Protein AF-A0A6I1NTK1-F1 (afdb_monomer_lite)

Secondary structure (DSSP, 8-state):
--EEEEE-GGGS-HHHHHHHHHTTEEEEEGGGHHHHHHTSP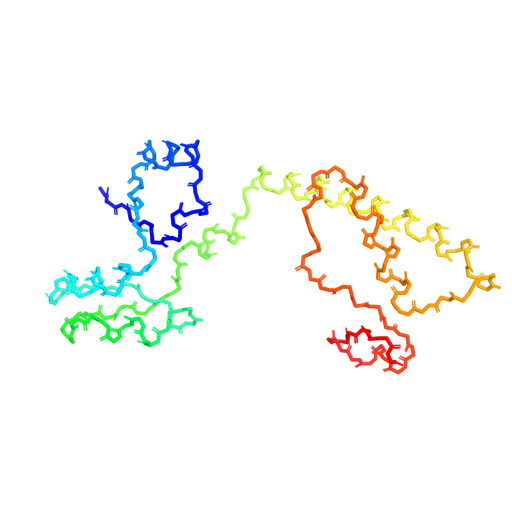TT-EEEE-TTTS-HHHHTTS-TTSEEEE---HHHHHHHS--HHHHHHHHHHHHHHHHHHHHHHHHHHHHTTTS---HHHHHHHHHHHHHTSTT----SS------GGGGG-TT------

Radius of gyration: 23.36 Å; chains: 1; bounding box: 42×40×62 Å

Structure (mmCIF, N/CA/C/O backbone):
data_AF-A0A6I1NTK1-F1
#
_entry.id   AF-A0A6I1NTK1-F1
#
loop_
_atom_site.group_PDB
_atom_site.id
_atom_site.type_symbol
_atom_site.label_atom_id
_atom_site.label_alt_id
_atom_site.label_comp_id
_atom_site.label_asym_id
_atom_site.label_entity_id
_atom_site.label_seq_id
_atom_site.pdbx_PDB_ins_code
_atom_site.Cartn_x
_atom_site.Cartn_y
_atom_site.Cartn_z
_atom_site.occupancy
_atom_site.B_iso_or_equiv
_atom_site.auth_seq_id
_atom_site.auth_comp_id
_atom_site.auth_asym_id
_atom_site.auth_atom_id
_atom_site.pdbx_PDB_model_num
ATOM 1 N N . GLN A 1 1 ? -10.006 13.061 24.071 1.00 66.00 1 GLN A N 1
ATOM 2 C CA . GLN A 1 1 ? -9.990 11.892 23.164 1.00 66.00 1 GLN A CA 1
ATOM 3 C C . GLN A 1 1 ? -8.643 11.209 23.335 1.00 66.00 1 GLN A C 1
ATOM 5 O O . GLN A 1 1 ? -7.666 11.922 23.513 1.00 66.00 1 GLN A O 1
ATOM 10 N N . GLN A 1 2 ? -8.598 9.877 23.364 1.00 86.12 2 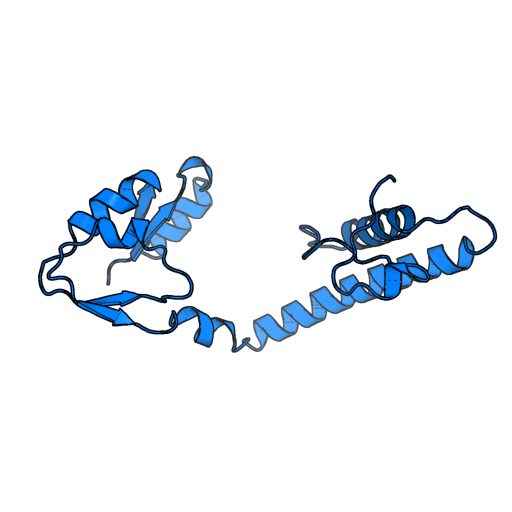GLN A N 1
ATOM 11 C CA . GLN A 1 2 ? -7.362 9.105 23.524 1.00 86.12 2 GLN A CA 1
ATOM 12 C C . GLN A 1 2 ? -7.144 8.271 22.259 1.00 86.12 2 GLN A C 1
ATOM 14 O O . GLN A 1 2 ? -8.074 7.599 21.816 1.00 86.12 2 GLN A O 1
ATOM 19 N N . ALA A 1 3 ? -5.942 8.326 21.683 1.00 95.75 3 ALA A N 1
ATOM 20 C CA . ALA A 1 3 ? -5.541 7.507 20.544 1.00 95.75 3 ALA A CA 1
ATOM 21 C C . ALA A 1 3 ? -4.396 6.581 20.965 1.00 95.75 3 ALA A C 1
ATOM 23 O O . ALA A 1 3 ? -3.435 7.011 21.604 1.00 95.75 3 ALA A O 1
ATOM 24 N N . THR A 1 4 ? -4.497 5.298 20.629 1.00 97.25 4 THR A N 1
ATOM 25 C CA . THR A 1 4 ? -3.445 4.311 20.894 1.00 97.25 4 THR A CA 1
ATOM 26 C C . THR A 1 4 ? -3.093 3.595 19.601 1.00 97.25 4 THR A C 1
ATOM 28 O O . THR A 1 4 ? -3.976 3.073 18.923 1.00 97.25 4 THR A O 1
ATOM 31 N N . LEU A 1 5 ? -1.806 3.587 19.262 1.00 97.75 5 LEU A N 1
ATOM 32 C CA . LEU A 1 5 ? -1.263 2.899 18.098 1.00 97.75 5 LEU A CA 1
ATOM 33 C C . LEU A 1 5 ? -0.461 1.683 18.562 1.00 97.75 5 LEU A C 1
ATOM 35 O O . LEU A 1 5 ? 0.554 1.816 19.246 1.00 97.75 5 LEU A O 1
ATOM 39 N N . PHE A 1 6 ? -0.923 0.503 18.158 1.00 98.06 6 PHE A N 1
ATOM 40 C CA . PHE A 1 6 ? -0.239 -0.767 18.377 1.00 98.06 6 PHE A CA 1
ATOM 41 C C . PHE A 1 6 ? 0.675 -1.052 17.186 1.00 98.06 6 PHE A C 1
ATOM 43 O O . PHE A 1 6 ? 0.202 -1.252 16.067 1.00 98.06 6 PHE A O 1
ATOM 50 N N . VAL A 1 7 ? 1.988 -1.046 17.409 1.00 98.25 7 VAL A N 1
ATOM 51 C CA . VAL A 1 7 ? 2.999 -1.212 16.355 1.00 98.25 7 VAL A CA 1
ATOM 52 C C . VAL A 1 7 ? 4.246 -1.889 16.920 1.00 98.25 7 VAL A C 1
ATOM 54 O O . VAL A 1 7 ? 4.508 -1.842 18.120 1.00 98.25 7 VAL A O 1
ATOM 57 N N . ALA A 1 8 ? 5.040 -2.542 16.071 1.00 98.12 8 ALA A N 1
ATOM 58 C CA . ALA A 1 8 ? 6.371 -2.978 16.477 1.00 98.12 8 ALA A CA 1
ATOM 59 C C . ALA A 1 8 ? 7.206 -1.740 16.834 1.00 98.12 8 ALA A C 1
ATOM 61 O O . ALA A 1 8 ? 7.527 -0.936 15.960 1.00 98.12 8 ALA A O 1
ATOM 62 N N . LEU A 1 9 ? 7.562 -1.579 18.110 1.00 97.06 9 LEU A N 1
ATOM 63 C CA . LEU A 1 9 ? 8.213 -0.355 18.591 1.00 97.06 9 LEU A CA 1
ATOM 64 C C . LEU A 1 9 ? 9.580 -0.105 17.936 1.00 97.06 9 LEU A C 1
ATOM 66 O O . LEU A 1 9 ? 10.006 1.038 17.841 1.00 97.06 9 LEU A O 1
ATOM 70 N N . SER A 1 10 ? 10.230 -1.152 17.420 1.00 96.94 10 SER A N 1
ATOM 71 C CA . SER A 1 10 ? 11.469 -1.054 16.638 1.00 96.94 10 SER A CA 1
ATOM 72 C C . SER A 1 10 ? 11.303 -0.379 15.272 1.00 96.94 10 SER A C 1
ATOM 74 O O . SER A 1 10 ? 12.300 -0.049 14.639 1.00 96.94 10 SER A O 1
ATOM 76 N N . LYS A 1 11 ? 10.066 -0.185 14.795 1.00 96.88 11 LYS A N 1
ATOM 77 C CA . LYS A 1 11 ? 9.750 0.519 13.542 1.00 96.88 11 LYS A CA 1
ATOM 78 C C . LYS A 1 11 ? 9.535 2.022 13.733 1.00 96.88 11 LYS A C 1
ATOM 80 O O . LYS A 1 11 ? 9.322 2.714 12.745 1.00 96.88 11 LYS A O 1
ATOM 85 N N . VAL A 1 12 ? 9.557 2.511 14.974 1.00 97.56 12 VAL A N 1
ATOM 86 C CA . VAL A 1 12 ? 9.334 3.920 15.305 1.00 97.56 12 VAL A CA 1
ATOM 87 C C . VAL A 1 12 ? 10.579 4.460 15.993 1.00 97.56 12 VAL A C 1
ATOM 89 O O . VAL A 1 12 ? 10.873 4.096 17.133 1.00 97.56 12 VAL A O 1
ATOM 92 N N . ASP A 1 13 ? 11.315 5.316 15.290 1.00 97.94 13 ASP A N 1
ATOM 93 C CA . ASP A 1 13 ? 12.480 5.994 15.850 1.00 97.94 13 ASP A CA 1
ATOM 94 C C . ASP A 1 13 ? 12.090 7.078 16.875 1.00 97.94 13 ASP A C 1
ATOM 96 O O . ASP A 1 13 ? 10.913 7.335 17.153 1.00 97.94 13 ASP A O 1
ATOM 100 N N . ALA A 1 14 ? 13.101 7.687 17.498 1.00 97.56 14 ALA A N 1
ATOM 101 C CA . ALA A 1 14 ? 12.900 8.687 18.542 1.00 97.56 14 ALA A CA 1
ATOM 102 C C . ALA A 1 14 ? 12.229 9.970 18.023 1.00 97.56 14 ALA A C 1
ATOM 104 O O . ALA A 1 14 ? 11.458 10.590 18.757 1.00 97.56 14 ALA A O 1
ATOM 105 N N . GLU A 1 15 ? 12.498 10.358 16.775 1.00 98.06 15 GLU A N 1
ATOM 106 C CA . GLU A 1 15 ? 11.933 11.564 16.173 1.00 98.06 15 GLU A CA 1
ATOM 107 C C . GLU A 1 15 ? 10.437 11.375 15.905 1.00 98.06 15 GLU A C 1
ATOM 109 O O . GLU A 1 15 ? 9.613 12.153 16.393 1.00 98.06 15 GLU A O 1
ATOM 114 N N . LEU A 1 16 ? 10.066 10.290 15.220 1.00 97.62 16 LEU A N 1
ATOM 115 C CA . LEU A 1 16 ? 8.673 9.962 14.938 1.00 97.62 16 LEU A CA 1
ATOM 116 C C . LEU A 1 16 ? 7.880 9.723 16.227 1.00 97.62 16 LEU A C 1
ATOM 118 O O . LEU A 1 16 ? 6.731 10.154 16.332 1.00 97.62 16 LEU A O 1
ATOM 122 N N . ARG A 1 17 ? 8.488 9.090 17.237 1.00 97.50 17 ARG A N 1
ATOM 123 C CA . ARG A 1 17 ? 7.871 8.937 18.561 1.00 97.50 17 ARG A CA 1
ATOM 124 C C . ARG A 1 17 ? 7.502 10.287 19.170 1.00 97.50 17 ARG A C 1
ATOM 126 O O . ARG A 1 17 ? 6.367 10.448 19.607 1.00 97.50 17 ARG A O 1
ATOM 133 N N . ALA A 1 18 ? 8.425 11.248 19.170 1.00 97.25 18 ALA A N 1
ATOM 134 C CA . ALA A 1 18 ? 8.174 12.572 19.733 1.00 97.25 18 ALA A CA 1
ATOM 135 C C . ALA A 1 18 ? 7.055 13.317 18.984 1.00 97.25 18 ALA A C 1
ATOM 137 O O . ALA A 1 18 ? 6.241 14.001 19.607 1.00 97.25 18 ALA A O 1
ATOM 138 N N . VAL A 1 19 ? 6.977 13.159 17.656 1.00 97.94 19 VAL A N 1
ATOM 139 C CA . VAL A 1 19 ? 5.877 13.707 16.844 1.00 97.94 19 VAL A CA 1
ATOM 140 C C . VAL A 1 19 ? 4.537 13.092 17.254 1.00 97.94 19 VAL A C 1
ATOM 142 O O . VAL A 1 19 ? 3.601 13.827 17.556 1.00 97.94 19 VAL A O 1
ATOM 145 N N . LEU A 1 20 ? 4.457 11.762 17.331 1.00 96.88 20 LEU A N 1
ATOM 146 C CA . LEU A 1 20 ? 3.230 11.050 17.697 1.00 96.88 20 LEU A CA 1
ATOM 147 C C . LEU A 1 20 ? 2.763 11.385 19.120 1.00 96.88 20 LEU A C 1
ATOM 149 O O . LEU A 1 20 ? 1.572 11.597 19.342 1.00 96.88 20 LEU A O 1
ATOM 153 N N . GLU A 1 21 ? 3.688 11.483 20.074 1.00 95.50 21 GLU A N 1
ATOM 154 C CA . GLU A 1 21 ? 3.380 11.870 21.455 1.00 95.50 21 GLU A CA 1
ATOM 155 C C . GLU A 1 21 ? 2.833 13.301 21.533 1.00 95.50 21 GLU A C 1
ATOM 157 O O . GLU A 1 21 ? 1.843 13.543 22.228 1.00 95.50 21 GLU A O 1
ATOM 162 N N . ARG A 1 22 ? 3.412 14.239 20.771 1.00 96.56 22 ARG A N 1
ATOM 163 C CA . ARG A 1 22 ? 2.904 15.616 20.655 1.00 96.56 22 ARG A CA 1
ATOM 164 C C . ARG A 1 22 ? 1.499 15.663 20.052 1.00 96.56 22 ARG A C 1
ATOM 166 O O . ARG A 1 22 ? 0.691 16.484 20.478 1.00 96.56 22 ARG A O 1
ATOM 173 N N . ASP A 1 23 ? 1.201 14.767 19.117 1.00 96.44 23 ASP A N 1
ATOM 174 C CA . ASP A 1 23 ? -0.122 14.631 18.501 1.00 96.44 23 ASP A CA 1
ATOM 175 C C . ASP A 1 23 ? -1.120 13.862 19.401 1.00 96.44 23 ASP A C 1
ATOM 177 O O . ASP A 1 23 ? -2.273 13.641 19.025 1.00 96.44 23 ASP A O 1
ATOM 181 N N . GLY A 1 24 ? -0.708 13.463 20.612 1.00 96.62 24 GLY A N 1
ATOM 182 C CA . GLY A 1 24 ? -1.552 12.774 21.592 1.00 96.62 24 GLY A CA 1
ATOM 183 C C . GLY A 1 24 ? -1.745 11.278 21.320 1.00 96.62 24 GLY A C 1
ATOM 184 O O . GLY A 1 24 ? -2.682 10.671 21.849 1.00 96.62 24 GLY A O 1
ATOM 185 N N . VAL A 1 25 ? -0.880 10.669 20.503 1.00 97.62 25 VAL A N 1
ATOM 186 C CA . VAL A 1 25 ? -0.907 9.240 20.177 1.00 97.62 25 VAL A CA 1
ATOM 187 C C . VAL A 1 25 ? -0.008 8.472 21.141 1.00 97.62 25 VAL A C 1
ATOM 189 O O . VAL A 1 25 ? 1.208 8.638 21.169 1.00 97.62 25 VAL A O 1
ATOM 192 N N . THR A 1 26 ? -0.605 7.571 21.919 1.00 96.81 26 THR A N 1
ATOM 193 C CA . THR A 1 26 ? 0.147 6.644 22.773 1.00 96.81 26 THR A CA 1
ATOM 194 C C . THR A 1 26 ? 0.611 5.441 21.957 1.00 96.81 26 THR A C 1
ATOM 196 O O . THR A 1 26 ? -0.208 4.758 21.342 1.00 96.81 26 THR A O 1
ATOM 199 N N . LEU A 1 27 ? 1.908 5.144 21.979 1.00 97.62 27 LEU A N 1
ATOM 200 C CA . LEU A 1 27 ? 2.463 3.943 21.354 1.00 97.62 27 LEU A CA 1
ATOM 201 C C . LEU A 1 27 ? 2.418 2.752 22.311 1.00 97.62 27 LEU A C 1
ATOM 203 O O . LEU A 1 27 ? 2.820 2.869 23.469 1.00 97.62 27 LEU A O 1
ATOM 207 N N . ARG A 1 28 ? 1.993 1.595 21.802 1.00 98.00 28 ARG A N 1
ATOM 208 C CA . ARG A 1 28 ? 2.091 0.296 22.479 1.00 98.00 28 ARG A CA 1
ATOM 209 C C . ARG A 1 28 ? 2.662 -0.756 21.546 1.00 98.00 28 ARG A C 1
ATOM 211 O O . ARG A 1 28 ? 2.577 -0.616 20.323 1.00 98.00 28 ARG A O 1
ATOM 218 N N . ASP A 1 29 ? 3.260 -1.795 22.119 1.00 98.19 29 ASP A N 1
ATOM 219 C CA . ASP A 1 29 ? 3.770 -2.904 21.326 1.00 98.19 29 ASP A CA 1
ATOM 220 C C . ASP A 1 29 ? 2.605 -3.623 20.638 1.00 98.19 29 ASP A C 1
ATOM 222 O O . ASP A 1 29 ? 1.543 -3.828 21.225 1.00 98.19 29 ASP A O 1
ATOM 226 N N . TYR A 1 30 ? 2.800 -4.017 19.380 1.00 98.06 30 TYR A N 1
ATOM 227 C CA . TYR A 1 30 ? 1.779 -4.713 18.596 1.00 98.06 30 TYR A CA 1
ATOM 228 C C . TYR A 1 30 ? 1.192 -5.937 19.320 1.00 98.06 30 TYR A C 1
ATOM 230 O O . TYR A 1 30 ? 0.000 -6.214 19.199 1.00 98.06 30 TYR A O 1
ATOM 238 N N . ARG A 1 31 ? 2.003 -6.643 20.117 1.00 97.31 31 ARG A N 1
ATOM 239 C CA . ARG A 1 31 ? 1.585 -7.837 20.869 1.00 97.31 31 ARG A CA 1
ATOM 240 C C . ARG A 1 31 ? 0.567 -7.537 21.971 1.00 97.31 31 ARG A C 1
ATOM 242 O O . ARG A 1 31 ? -0.147 -8.443 22.380 1.00 97.31 31 ARG A O 1
ATOM 249 N N . GLU A 1 32 ? 0.463 -6.287 22.418 1.00 98.00 32 GLU A N 1
ATOM 250 C CA . GLU A 1 32 ? -0.481 -5.869 23.462 1.00 98.00 32 GLU A CA 1
ATOM 251 C C . GLU A 1 32 ? -1.914 -5.668 22.936 1.00 98.00 32 GLU A C 1
ATOM 253 O O . GLU A 1 32 ? -2.824 -5.431 23.730 1.00 98.00 32 GLU A O 1
ATOM 258 N N . VAL A 1 33 ? -2.150 -5.744 21.617 1.00 97.69 33 VAL A N 1
ATOM 259 C CA . VAL A 1 33 ? -3.474 -5.457 21.032 1.00 97.69 33 VAL A CA 1
ATOM 260 C C . VAL A 1 33 ? -4.567 -6.377 21.581 1.00 97.69 33 VAL A C 1
ATOM 262 O O . VAL A 1 33 ? -5.665 -5.916 21.879 1.00 97.69 33 VAL A O 1
ATOM 265 N N . ALA A 1 34 ? -4.264 -7.664 21.768 1.00 96.94 34 ALA A N 1
ATOM 266 C CA . ALA A 1 34 ? -5.220 -8.641 22.281 1.00 96.94 34 ALA A CA 1
ATOM 267 C C . ALA A 1 34 ? -5.631 -8.322 23.726 1.00 96.94 34 ALA A C 1
ATOM 269 O O . ALA A 1 34 ? -6.820 -8.293 24.041 1.00 96.94 34 ALA A O 1
ATOM 270 N N . ASP A 1 35 ? -4.656 -8.015 24.584 1.00 97.56 35 ASP A N 1
ATOM 271 C CA . ASP A 1 35 ? -4.914 -7.647 25.975 1.00 97.56 35 ASP A CA 1
ATOM 272 C C . ASP A 1 35 ? -5.691 -6.334 26.063 1.00 97.56 35 ASP A C 1
ATOM 274 O O . ASP A 1 35 ? -6.635 -6.231 26.842 1.00 97.56 35 ASP A O 1
ATOM 278 N N . ALA A 1 36 ? -5.373 -5.355 25.213 1.00 96.88 36 ALA A N 1
ATOM 279 C CA . ALA A 1 36 ? -6.119 -4.106 25.148 1.00 96.88 36 ALA A CA 1
ATOM 280 C C . ALA A 1 36 ? -7.586 -4.320 24.741 1.00 96.88 36 ALA A C 1
ATOM 282 O O . ALA A 1 36 ? -8.475 -3.732 25.358 1.00 96.88 36 ALA A O 1
ATOM 283 N N . LEU A 1 37 ? -7.861 -5.189 23.762 1.00 96.94 37 LEU A N 1
ATOM 284 C CA . LEU A 1 37 ? -9.233 -5.516 23.359 1.00 96.94 37 LEU A CA 1
ATOM 285 C C . LEU A 1 37 ? -10.030 -6.172 24.498 1.00 96.94 37 LEU A C 1
ATOM 287 O O . LEU A 1 37 ? -11.194 -5.827 24.689 1.00 96.94 37 LEU A O 1
ATOM 291 N N . ARG A 1 38 ? -9.399 -7.012 25.330 1.00 97.38 38 ARG A N 1
ATOM 292 C CA . ARG A 1 38 ? -10.045 -7.610 26.519 1.00 97.38 38 ARG A CA 1
ATOM 293 C C . ARG A 1 38 ? -10.453 -6.586 27.575 1.00 97.38 38 ARG A C 1
ATOM 295 O O . ARG A 1 38 ? -11.317 -6.869 28.397 1.00 97.38 38 ARG A O 1
ATOM 302 N N . THR A 1 39 ? -9.833 -5.405 27.574 1.00 96.25 39 THR A N 1
ATOM 303 C CA . THR A 1 39 ? -10.189 -4.314 28.496 1.00 96.25 39 THR A CA 1
ATOM 304 C C . THR A 1 39 ? -11.345 -3.445 28.006 1.00 96.25 39 THR A C 1
ATOM 306 O O . THR A 1 39 ? -11.804 -2.579 28.752 1.00 96.25 39 THR A O 1
ATOM 309 N N . VAL A 1 40 ? -11.829 -3.652 26.774 1.00 96.00 40 VAL A N 1
ATOM 310 C CA . VAL A 1 40 ? -13.002 -2.934 26.266 1.00 96.00 40 VAL A CA 1
ATOM 311 C C . VAL A 1 40 ? -14.210 -3.295 27.143 1.00 96.00 40 VAL A C 1
ATOM 313 O O . VAL A 1 40 ? -14.521 -4.478 27.277 1.00 96.00 40 VAL A O 1
ATOM 316 N N . PRO A 1 41 ? -14.903 -2.313 27.752 1.00 96.06 41 PRO A N 1
ATOM 317 C CA . PRO A 1 41 ? -15.984 -2.608 28.685 1.00 96.06 41 PRO A CA 1
ATOM 318 C C . PRO A 1 41 ? -17.143 -3.370 28.036 1.00 96.06 41 PRO A C 1
ATOM 320 O O . PRO A 1 41 ? -17.580 -3.032 26.934 1.00 96.06 41 PRO A O 1
ATOM 323 N N . SER A 1 42 ? -17.715 -4.327 28.766 1.00 95.31 42 SER A N 1
ATOM 324 C CA . SER A 1 42 ? -18.985 -4.960 28.399 1.00 95.31 42 SER A CA 1
ATOM 325 C C . SER A 1 42 ? -20.072 -3.907 28.154 1.00 95.31 42 SER A C 1
ATOM 327 O O . SER A 1 42 ? -20.193 -2.930 28.897 1.00 95.31 42 SER A O 1
ATOM 329 N N . GLY A 1 43 ? -20.870 -4.087 27.100 1.00 95.38 43 GLY A N 1
ATOM 330 C CA . GLY A 1 43 ? -21.901 -3.130 26.688 1.00 95.38 43 GLY A CA 1
ATOM 331 C C . GLY A 1 43 ? -21.384 -1.922 25.896 1.00 95.38 43 GLY A C 1
ATOM 332 O O . GLY A 1 43 ? -22.197 -1.140 25.395 1.00 95.38 43 GLY A O 1
ATOM 333 N N . ALA A 1 44 ? -20.065 -1.759 25.730 1.00 97.38 44 ALA A N 1
ATOM 334 C CA . ALA A 1 44 ? -19.514 -0.766 24.812 1.00 97.38 44 ALA A CA 1
ATOM 335 C C . ALA A 1 44 ? -19.897 -1.085 23.358 1.00 97.38 44 ALA A C 1
ATOM 337 O O . ALA A 1 44 ? -20.207 -2.222 23.005 1.00 97.38 44 ALA A O 1
ATOM 338 N N . SER A 1 45 ? -19.864 -0.063 22.501 1.00 97.75 45 SER A N 1
ATOM 339 C CA . SER A 1 45 ? -20.022 -0.227 21.054 1.00 97.75 45 SER A CA 1
ATOM 340 C C . SER A 1 45 ? -18.688 -0.011 20.354 1.00 97.75 45 SER A C 1
ATOM 342 O O . SER A 1 45 ? -18.014 0.986 20.616 1.00 97.75 45 SER A O 1
ATOM 344 N N . LEU A 1 46 ? -18.328 -0.918 19.450 1.00 96.75 46 LEU A N 1
ATOM 345 C CA . LEU A 1 46 ? -17.090 -0.858 18.680 1.00 96.75 46 LEU A CA 1
ATOM 346 C C . LEU A 1 46 ? -17.405 -0.851 17.184 1.00 96.75 46 LEU A C 1
ATOM 348 O O . LEU A 1 46 ? -18.033 -1.778 16.679 1.00 96.75 46 LEU A O 1
ATOM 352 N N . LEU A 1 47 ? -16.955 0.190 16.479 1.00 97.31 47 LEU A N 1
ATOM 353 C CA . LEU A 1 47 ? -17.025 0.238 15.019 1.00 97.31 47 LEU A CA 1
ATOM 354 C C . LEU A 1 47 ? -15.991 -0.723 14.427 1.00 97.31 47 LEU A C 1
ATOM 356 O O . LEU A 1 47 ? -14.800 -0.597 14.713 1.00 97.31 47 LEU A O 1
ATOM 360 N N . VAL A 1 48 ? -16.441 -1.636 13.573 1.00 96.94 48 VAL A N 1
ATOM 361 C CA . VAL A 1 48 ? -15.589 -2.607 12.884 1.00 96.94 48 VAL A CA 1
ATOM 362 C C . VAL A 1 48 ? -15.876 -2.597 11.389 1.00 96.94 48 VAL A C 1
ATOM 364 O O . VAL A 1 48 ? -17.028 -2.546 10.964 1.00 96.94 48 VAL A O 1
ATOM 367 N N . ASP A 1 49 ? -14.814 -2.649 10.588 1.00 96.69 49 ASP A N 1
ATOM 368 C CA . ASP A 1 49 ? -14.916 -2.838 9.143 1.00 96.69 49 ASP A CA 1
ATOM 369 C C . ASP A 1 49 ? -14.770 -4.339 8.843 1.00 96.69 49 ASP A C 1
ATOM 371 O O . ASP A 1 49 ? -13.651 -4.863 8.939 1.00 96.69 49 ASP A O 1
ATOM 375 N N . PRO A 1 50 ? -15.861 -5.050 8.501 1.00 95.00 50 PRO A N 1
ATOM 376 C CA . PRO A 1 50 ? -15.831 -6.501 8.322 1.00 95.00 50 PRO A CA 1
ATOM 377 C C . PRO A 1 50 ? -14.962 -6.942 7.135 1.00 95.00 50 PRO A C 1
ATOM 379 O O . PRO A 1 50 ? -14.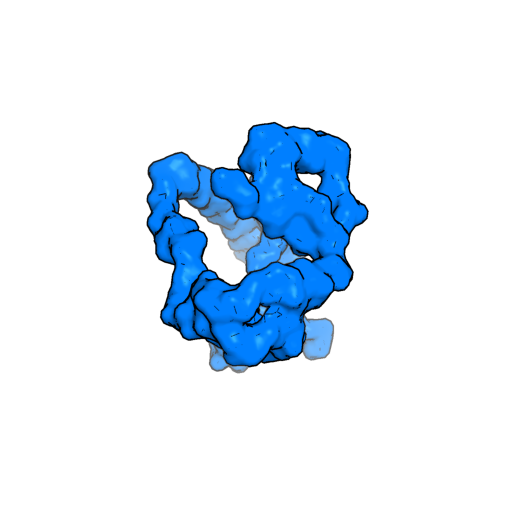552 -8.097 7.076 1.00 95.00 50 PRO A O 1
ATOM 382 N N . ALA A 1 51 ? -14.622 -6.038 6.207 1.00 94.81 51 ALA A N 1
ATOM 383 C CA . ALA A 1 51 ? -13.716 -6.341 5.101 1.00 94.81 51 ALA A CA 1
ATOM 384 C C . ALA A 1 51 ? -12.228 -6.246 5.493 1.00 94.81 51 ALA A C 1
ATOM 386 O O . ALA A 1 51 ? -11.357 -6.574 4.684 1.00 94.81 51 ALA A O 1
ATOM 387 N N . ARG A 1 52 ? -11.911 -5.738 6.693 1.00 94.69 52 ARG A N 1
ATOM 388 C CA . ARG A 1 52 ? -10.535 -5.420 7.119 1.00 94.69 52 ARG A CA 1
ATOM 389 C C . ARG A 1 52 ? -10.146 -6.018 8.465 1.00 94.69 52 ARG A C 1
ATOM 391 O O . ARG A 1 52 ? -8.973 -6.335 8.651 1.00 94.69 52 ARG A O 1
ATOM 398 N N . VAL A 1 53 ? -11.084 -6.133 9.402 1.00 95.50 53 VAL A N 1
ATOM 399 C CA . VAL A 1 53 ? -10.817 -6.652 10.748 1.00 95.50 53 VAL A CA 1
ATOM 400 C C . VAL A 1 53 ? -10.949 -8.172 10.748 1.00 95.50 53 VAL A C 1
ATOM 402 O O . VAL A 1 53 ? -11.950 -8.717 10.295 1.00 95.50 53 VAL A O 1
ATOM 405 N N . THR A 1 54 ? -9.930 -8.866 11.252 1.00 96.00 54 THR A N 1
ATOM 406 C CA . THR A 1 54 ? -9.924 -10.330 11.331 1.00 96.00 54 THR A CA 1
ATOM 407 C C . THR A 1 54 ? -10.764 -10.820 12.508 1.00 96.00 54 THR A C 1
ATOM 409 O O . THR A 1 54 ? -10.758 -10.211 13.580 1.00 96.00 54 THR A O 1
ATOM 412 N N . SER A 1 55 ? -11.432 -11.965 12.348 1.00 95.12 55 SER A N 1
ATOM 413 C CA . SER A 1 55 ? -12.195 -12.596 13.435 1.00 95.12 55 SER A CA 1
ATOM 414 C C . SER A 1 55 ? -11.326 -12.867 14.666 1.00 95.12 55 SER A C 1
ATOM 416 O O . SER A 1 55 ? -11.728 -12.544 15.775 1.00 95.12 55 SER A O 1
ATOM 418 N N . GLY A 1 56 ? -10.083 -13.322 14.470 1.00 95.81 56 GLY A N 1
ATOM 419 C CA . GLY A 1 56 ? -9.160 -13.608 15.572 1.00 95.81 56 GLY A CA 1
ATOM 420 C C . GLY A 1 56 ? -8.807 -12.401 16.453 1.00 95.81 56 GLY A C 1
ATOM 421 O O . GLY A 1 56 ? -8.451 -12.583 17.614 1.00 95.81 56 GLY A O 1
ATOM 422 N N . LEU A 1 57 ? -8.915 -11.162 15.948 1.00 95.38 57 LEU A N 1
ATOM 423 C CA . LEU A 1 57 ? -8.817 -9.978 16.810 1.00 95.38 57 LEU A CA 1
ATOM 424 C C . LEU A 1 57 ? -10.095 -9.796 17.632 1.00 95.38 57 LEU A C 1
ATOM 426 O O . LEU A 1 57 ? -10.008 -9.560 18.836 1.00 95.38 57 LEU A O 1
ATOM 430 N N . LEU A 1 58 ? -11.258 -9.941 16.995 1.00 95.94 58 LEU A N 1
ATOM 431 C CA . LEU A 1 58 ? -12.569 -9.787 17.631 1.00 95.94 58 LEU A CA 1
ATOM 432 C C . LEU A 1 58 ? -12.829 -10.836 18.717 1.00 95.94 58 LEU A C 1
ATOM 434 O O . LEU A 1 58 ? -13.484 -10.513 19.700 1.00 95.94 58 LEU A O 1
ATOM 438 N N . ASP A 1 59 ? -12.245 -12.030 18.603 1.00 96.50 59 ASP A N 1
ATOM 439 C CA . ASP A 1 59 ? -12.338 -13.094 19.614 1.00 96.50 59 ASP A CA 1
ATOM 440 C C . ASP A 1 59 ? -11.751 -12.692 20.985 1.00 96.50 59 ASP A C 1
ATOM 442 O O . ASP A 1 59 ? -11.994 -13.359 21.989 1.00 96.50 59 ASP A O 1
ATOM 446 N N . ASN A 1 60 ? -10.973 -11.603 21.055 1.00 97.12 60 ASN A N 1
ATOM 447 C CA . ASN A 1 60 ? -10.467 -11.057 22.318 1.00 97.12 60 ASN A CA 1
ATOM 448 C C . ASN A 1 60 ? -11.450 -10.103 23.011 1.00 97.12 60 ASN A C 1
ATOM 450 O O . ASN A 1 60 ? -11.177 -9.675 24.131 1.00 97.12 60 ASN A O 1
ATOM 454 N N . LEU A 1 61 ? -12.555 -9.733 22.363 1.00 97.12 61 LEU A N 1
ATOM 455 C CA . LEU A 1 61 ? -13.580 -8.878 22.952 1.00 97.12 61 LEU A CA 1
ATOM 456 C C . LEU A 1 61 ? -14.503 -9.689 23.863 1.00 97.12 61 LEU A C 1
ATOM 458 O O . LEU A 1 61 ? -14.783 -10.862 23.622 1.00 97.12 61 LEU A O 1
ATOM 462 N N . ASP A 1 62 ? -15.034 -9.031 24.890 1.00 96.31 62 ASP A N 1
ATOM 463 C CA . ASP A 1 62 ? -16.145 -9.584 25.655 1.00 96.31 62 ASP A CA 1
ATOM 464 C C . ASP A 1 62 ? -17.398 -9.722 24.771 1.00 96.31 62 ASP A C 1
ATOM 466 O O . ASP A 1 62 ? -17.707 -8.850 23.957 1.00 96.31 62 ASP A O 1
ATOM 470 N N . SER A 1 63 ? -18.154 -10.807 24.955 1.00 95.12 63 SER A N 1
ATOM 471 C CA . SER A 1 63 ? -19.337 -11.112 24.133 1.00 95.12 63 SER A CA 1
ATOM 472 C C . SER A 1 63 ? -20.465 -10.076 24.240 1.00 95.12 63 SER A C 1
ATOM 474 O O . SER A 1 63 ? -21.325 -10.016 23.362 1.00 95.12 63 SER A O 1
ATOM 476 N N . ALA A 1 64 ? -20.470 -9.245 25.291 1.00 97.06 64 ALA A N 1
ATOM 477 C CA . ALA A 1 64 ? -21.427 -8.156 25.442 1.00 97.06 64 ALA A CA 1
ATOM 478 C C . ALA A 1 64 ? -20.988 -6.858 24.740 1.00 97.06 64 ALA A C 1
ATOM 480 O O . ALA A 1 64 ? -21.720 -5.866 24.795 1.00 97.06 64 ALA A O 1
ATOM 481 N N . VAL A 1 65 ? -19.814 -6.815 24.096 1.00 98.06 65 VAL A N 1
ATOM 482 C CA . VAL A 1 65 ? -19.419 -5.687 23.242 1.00 98.06 65 VAL A CA 1
ATOM 483 C C . VAL A 1 65 ? -20.263 -5.712 21.970 1.00 98.06 65 VAL A C 1
ATOM 485 O O . VAL A 1 65 ? -20.267 -6.676 21.207 1.00 98.06 65 VAL A O 1
ATOM 488 N N . LYS A 1 66 ? -20.976 -4.617 21.710 1.00 97.88 66 LYS A N 1
ATOM 489 C CA . LYS A 1 66 ? -21.787 -4.465 20.506 1.00 97.88 66 LYS A CA 1
ATOM 490 C C . LYS A 1 66 ? -20.900 -4.073 19.329 1.00 97.88 66 LYS A C 1
ATOM 492 O O . LYS A 1 66 ? -20.385 -2.956 19.276 1.00 97.88 66 LYS A O 1
ATOM 497 N N . LEU A 1 67 ? -20.790 -4.954 18.344 1.00 97.19 67 LEU A N 1
ATOM 498 C CA . LEU A 1 67 ? -20.159 -4.613 17.075 1.00 97.19 67 LEU A CA 1
ATOM 499 C C . LEU A 1 67 ? -21.103 -3.741 16.243 1.00 97.19 67 LEU A C 1
ATOM 501 O O . LEU A 1 67 ? -22.272 -4.068 16.034 1.00 97.19 67 LEU A O 1
ATOM 505 N N . VAL A 1 68 ? -20.592 -2.601 15.797 1.00 97.88 68 VAL A N 1
ATOM 506 C CA . VAL A 1 68 ? -21.234 -1.738 14.810 1.00 97.88 68 VAL A CA 1
ATOM 507 C C . VAL A 1 68 ? -20.456 -1.927 13.522 1.00 97.88 68 VAL A C 1
ATOM 509 O O . VAL A 1 68 ? -19.301 -1.526 13.437 1.00 97.88 68 VAL A O 1
ATOM 512 N N . GLU A 1 69 ? -21.058 -2.568 12.532 1.00 97.31 69 GLU A N 1
ATOM 513 C CA . GLU A 1 69 ? -20.389 -2.791 11.254 1.00 97.31 69 GLU A CA 1
ATOM 514 C C . GLU A 1 69 ? -20.470 -1.542 10.380 1.00 97.31 69 GLU A C 1
ATOM 516 O O . GLU A 1 69 ? -21.532 -0.935 10.218 1.00 97.31 69 GLU A O 1
ATOM 521 N N . GLY A 1 70 ? -19.338 -1.147 9.808 1.00 96.81 70 GLY A N 1
ATOM 522 C CA . GLY A 1 70 ? -19.285 -0.007 8.911 1.00 96.81 70 GLY A CA 1
ATOM 523 C C . GLY A 1 70 ? -17.904 0.221 8.326 1.00 96.81 70 GLY A C 1
ATOM 524 O O . GLY A 1 70 ? -16.891 -0.247 8.841 1.00 96.81 70 GLY A O 1
ATOM 525 N N . LEU A 1 71 ? -17.866 0.979 7.233 1.00 95.50 71 LEU A N 1
ATOM 526 C CA . LEU A 1 71 ? -16.613 1.373 6.606 1.00 95.50 71 LEU A CA 1
ATOM 527 C C . LEU A 1 71 ? -15.762 2.173 7.599 1.00 95.50 71 LEU A C 1
ATOM 529 O O . LEU A 1 71 ? -16.270 3.087 8.254 1.00 95.50 71 LEU A O 1
ATOM 533 N N . ASN A 1 72 ? -14.458 1.892 7.658 1.00 95.12 72 ASN A N 1
ATOM 534 C CA . ASN A 1 72 ? -13.549 2.744 8.420 1.00 95.12 72 ASN A CA 1
ATOM 535 C C . ASN A 1 72 ? -13.672 4.208 7.922 1.00 95.12 72 ASN A C 1
ATOM 537 O O . ASN A 1 72 ? -13.451 4.446 6.728 1.00 95.12 72 ASN A O 1
ATOM 541 N N . PRO A 1 73 ? -13.973 5.199 8.789 1.00 94.50 73 PRO A N 1
ATOM 542 C CA . PRO A 1 73 ? -14.190 6.588 8.372 1.00 94.50 73 PRO A CA 1
ATOM 543 C C . PRO A 1 73 ? -13.010 7.186 7.597 1.00 94.50 73 PRO A C 1
ATOM 545 O O . PRO A 1 73 ? -13.193 8.008 6.696 1.00 94.50 73 PRO A O 1
ATOM 548 N N . THR A 1 74 ? -11.791 6.722 7.893 1.00 95.00 74 THR A N 1
ATOM 549 C CA . THR A 1 74 ? -10.578 7.153 7.188 1.00 95.00 74 THR A CA 1
ATOM 550 C C . THR A 1 74 ? -10.579 6.758 5.710 1.00 95.00 74 THR A C 1
ATOM 552 O O . THR A 1 74 ? -9.929 7.430 4.915 1.00 95.00 74 THR A O 1
ATOM 555 N N . THR A 1 75 ? -11.329 5.725 5.304 1.00 95.50 75 THR A N 1
ATOM 556 C CA . THR A 1 75 ? -11.459 5.317 3.898 1.00 95.50 75 THR A CA 1
ATOM 557 C C . THR A 1 75 ? -12.152 6.390 3.068 1.00 95.50 75 THR A C 1
ATOM 559 O O . THR A 1 75 ? -11.641 6.762 2.012 1.00 95.50 75 THR A O 1
ATOM 562 N N . LEU A 1 76 ? -13.273 6.934 3.555 1.00 94.88 76 LEU A N 1
ATOM 563 C CA . LEU A 1 76 ? -13.963 8.025 2.868 1.00 94.88 76 LEU A CA 1
ATOM 564 C C . LEU A 1 76 ? -13.111 9.297 2.888 1.00 94.88 76 LEU A C 1
ATOM 566 O O . LEU A 1 76 ? -12.951 9.932 1.845 1.00 94.88 76 LEU A O 1
ATOM 570 N N . ALA A 1 77 ? -12.519 9.631 4.038 1.00 95.38 77 ALA A N 1
ATOM 571 C CA . ALA A 1 77 ? -11.666 10.810 4.166 1.00 95.38 77 ALA A CA 1
ATOM 572 C C . ALA A 1 77 ? -10.489 10.773 3.176 1.00 95.38 77 ALA A C 1
ATOM 574 O O . ALA A 1 77 ? -10.296 11.717 2.419 1.00 95.38 77 ALA A O 1
ATOM 575 N N . LYS A 1 78 ? -9.757 9.653 3.088 1.00 95.25 78 LYS A N 1
ATOM 576 C CA . LYS A 1 78 ? -8.600 9.536 2.184 1.00 95.25 78 LYS A CA 1
ATOM 577 C C . LYS A 1 78 ? -8.968 9.368 0.707 1.00 95.25 78 LYS A C 1
ATOM 579 O O . LYS A 1 78 ? -8.077 9.461 -0.139 1.00 95.25 78 LYS A O 1
ATOM 584 N N . SER A 1 79 ? -10.231 9.081 0.383 1.00 96.44 79 SER A N 1
ATOM 585 C CA . SER A 1 79 ? -10.704 9.015 -1.009 1.00 96.44 79 SER A CA 1
ATOM 586 C C . SER A 1 79 ? -10.858 10.404 -1.639 1.00 96.44 79 SER A C 1
ATOM 588 O O . SER A 1 79 ? -10.727 10.546 -2.851 1.00 96.44 79 SER A O 1
ATOM 590 N N . GLN A 1 80 ? -11.062 11.434 -0.815 1.00 96.75 80 GLN A N 1
ATOM 591 C CA . GLN A 1 80 ? -11.213 12.822 -1.236 1.00 96.75 80 GLN A CA 1
ATOM 592 C C . GLN A 1 80 ? -9.871 13.536 -1.085 1.00 96.75 80 GLN A C 1
ATOM 594 O O . GLN A 1 80 ? -9.526 14.019 -0.009 1.00 96.75 80 GLN A O 1
ATOM 599 N N . LYS A 1 81 ? -9.078 13.551 -2.158 1.00 97.25 81 LYS A N 1
ATOM 600 C CA . LYS A 1 81 ? -7.779 14.235 -2.162 1.00 97.25 81 LYS A CA 1
ATOM 601 C C . LYS A 1 81 ? -7.961 15.735 -1.965 1.00 97.25 81 LYS A C 1
ATOM 603 O O . LYS A 1 81 ? -8.826 16.341 -2.596 1.00 97.25 81 LYS A O 1
ATOM 608 N N . SER A 1 82 ? -7.131 16.324 -1.110 1.00 98.00 82 SER A N 1
ATOM 609 C CA . SER A 1 82 ? -7.019 17.776 -1.021 1.00 98.00 82 SER A CA 1
ATOM 610 C C . SER A 1 82 ? -6.343 18.337 -2.277 1.00 98.00 82 SER A C 1
ATOM 612 O O . SER A 1 82 ? -5.713 17.606 -3.045 1.00 98.00 82 SER A O 1
ATOM 614 N N . GLU A 1 83 ? -6.423 19.652 -2.481 1.00 98.38 83 GLU A N 1
ATOM 615 C CA . GLU A 1 83 ? -5.708 20.295 -3.590 1.00 98.38 83 GLU A CA 1
ATOM 616 C C . GLU A 1 83 ? -4.185 20.102 -3.470 1.00 98.38 83 GLU A C 1
ATOM 618 O O . GLU A 1 83 ? -3.512 19.861 -4.470 1.00 98.38 83 GLU A O 1
ATOM 623 N N . ALA A 1 84 ? -3.643 20.118 -2.247 1.00 98.38 84 ALA A N 1
ATOM 624 C CA . ALA A 1 84 ? -2.228 19.846 -2.004 1.00 98.38 84 ALA A CA 1
ATOM 625 C C . ALA A 1 84 ? -1.844 18.407 -2.402 1.00 98.38 84 ALA A C 1
ATOM 627 O O . ALA A 1 84 ? -0.835 18.211 -3.081 1.00 98.38 84 ALA A O 1
ATOM 628 N N . ASP A 1 85 ? -2.676 17.414 -2.060 1.00 97.81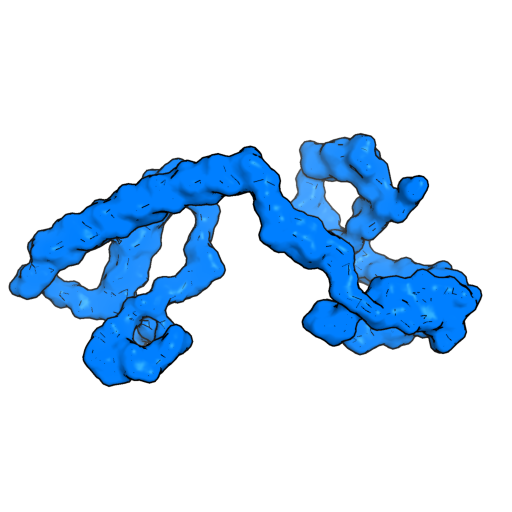 85 ASP A N 1
ATOM 629 C CA . ASP A 1 85 ? -2.467 16.021 -2.481 1.00 97.81 85 ASP A CA 1
ATOM 630 C C . ASP A 1 85 ? -2.507 15.895 -4.008 1.00 97.81 85 ASP A C 1
ATOM 632 O O . ASP A 1 85 ? -1.658 15.237 -4.606 1.00 97.81 85 ASP A O 1
ATOM 636 N N . ALA A 1 86 ? -3.477 16.545 -4.659 1.00 98.12 86 ALA A N 1
ATOM 637 C CA . ALA A 1 86 ? -3.615 16.523 -6.111 1.00 98.12 86 ALA A CA 1
ATOM 638 C C . ALA A 1 86 ? -2.396 17.149 -6.807 1.00 98.12 86 ALA A C 1
ATOM 640 O O . ALA A 1 86 ? -1.905 16.614 -7.801 1.00 98.12 86 ALA A O 1
ATOM 641 N N . GLN A 1 87 ? -1.867 18.254 -6.278 1.00 98.50 87 GLN A N 1
ATOM 642 C CA . GLN A 1 87 ? -0.636 18.870 -6.778 1.00 98.50 87 GLN A CA 1
ATOM 643 C C . GLN A 1 87 ? 0.581 17.965 -6.589 1.00 98.50 87 GLN A C 1
ATOM 645 O O . GLN A 1 87 ? 1.403 17.864 -7.499 1.00 98.50 87 GLN A O 1
ATOM 650 N N . HIS A 1 88 ? 0.694 17.286 -5.448 1.00 97.81 88 HIS A N 1
ATOM 651 C CA . HIS A 1 88 ? 1.768 16.325 -5.214 1.00 97.81 88 HIS A CA 1
ATOM 652 C C . HIS A 1 88 ? 1.692 15.139 -6.189 1.00 97.81 88 HIS A C 1
ATOM 654 O O . HIS A 1 88 ? 2.693 14.798 -6.815 1.00 97.81 88 HIS A O 1
ATOM 660 N N . ILE A 1 89 ? 0.496 14.578 -6.408 1.00 98.06 89 ILE A N 1
ATOM 661 C CA . ILE A 1 89 ? 0.272 13.501 -7.384 1.00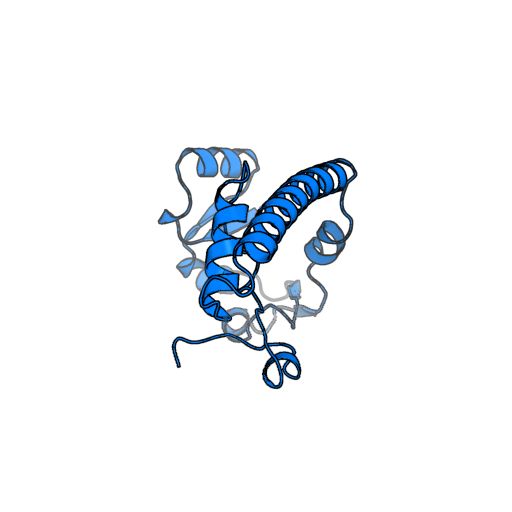 98.06 89 ILE A CA 1
ATOM 662 C C . ILE A 1 89 ? 0.673 13.943 -8.795 1.00 98.06 89 ILE A C 1
ATOM 664 O O . ILE A 1 89 ? 1.352 13.192 -9.489 1.00 98.06 89 ILE A O 1
ATOM 668 N N . ARG A 1 90 ? 0.312 15.161 -9.225 1.00 98.50 90 ARG A N 1
ATOM 669 C CA . ARG A 1 90 ? 0.714 15.679 -10.548 1.00 98.50 90 ARG A CA 1
ATOM 670 C C . ARG A 1 90 ? 2.234 15.716 -10.702 1.00 98.50 90 ARG A C 1
ATOM 672 O O . ARG A 1 90 ? 2.738 15.215 -11.698 1.00 98.50 90 ARG A O 1
ATOM 679 N N . LYS A 1 91 ? 2.961 16.204 -9.692 1.00 98.38 91 LYS A N 1
ATOM 680 C CA . LYS A 1 91 ? 4.434 16.217 -9.700 1.00 98.38 91 LYS A CA 1
ATOM 681 C C . LYS A 1 91 ? 5.024 14.807 -9.767 1.00 98.38 91 LYS A C 1
ATOM 683 O O . LYS A 1 91 ? 5.943 14.571 -10.545 1.00 98.38 91 LYS A O 1
ATOM 688 N N . ALA A 1 92 ? 4.481 13.860 -8.999 1.00 98.19 92 ALA A N 1
ATOM 689 C CA . ALA A 1 92 ? 4.906 12.462 -9.068 1.00 98.19 92 ALA A CA 1
ATOM 690 C C . ALA A 1 92 ? 4.669 11.865 -10.469 1.00 98.19 92 ALA A C 1
ATOM 692 O O . ALA A 1 92 ? 5.525 11.159 -10.996 1.00 98.19 92 ALA A O 1
ATOM 693 N N . MET A 1 93 ? 3.544 12.199 -11.110 1.00 98.50 93 MET A N 1
ATOM 694 C CA . MET A 1 93 ? 3.219 11.741 -12.466 1.00 98.50 93 MET A CA 1
ATOM 695 C C . MET A 1 93 ? 4.050 12.416 -13.557 1.00 98.50 93 MET A C 1
ATOM 697 O O . MET A 1 93 ? 4.358 11.773 -14.554 1.00 98.50 93 MET A O 1
ATOM 701 N N . GLU A 1 94 ? 4.474 13.666 -13.373 1.00 98.62 94 GLU A N 1
ATOM 702 C CA . GLU A 1 94 ? 5.460 14.303 -14.255 1.00 98.62 94 GLU A CA 1
ATOM 703 C C . GLU A 1 94 ? 6.795 13.545 -14.226 1.00 98.62 94 GLU A C 1
ATOM 705 O O . GLU A 1 94 ? 7.395 13.307 -15.276 1.00 98.62 94 GLU A O 1
ATOM 710 N N . GLN A 1 95 ? 7.238 13.109 -13.041 1.00 98.62 95 GLN A N 1
ATOM 711 C CA . GLN A 1 95 ? 8.449 12.298 -12.912 1.00 98.62 95 GLN A CA 1
ATOM 712 C C . GLN A 1 95 ? 8.280 10.898 -13.512 1.00 98.62 95 GLN A C 1
ATOM 714 O O . GLN A 1 95 ? 9.154 10.461 -14.258 1.00 98.62 95 GLN A O 1
ATOM 719 N N . ASP A 1 96 ? 7.166 10.206 -13.258 1.00 98.69 96 ASP A N 1
ATOM 720 C CA . ASP A 1 96 ? 6.911 8.895 -13.879 1.00 98.69 96 ASP A CA 1
ATOM 721 C C . ASP A 1 96 ? 6.804 9.006 -15.410 1.00 98.69 96 ASP A C 1
ATOM 723 O O . ASP A 1 96 ? 7.365 8.190 -16.137 1.00 98.69 96 ASP A O 1
ATOM 727 N N . GLY A 1 97 ? 6.182 10.075 -15.918 1.00 98.62 97 GLY A N 1
ATOM 728 C CA . GLY A 1 97 ? 6.141 10.384 -17.346 1.00 98.62 97 GLY A CA 1
ATOM 729 C C . GLY A 1 97 ? 7.537 10.575 -17.944 1.00 98.62 97 GLY A C 1
ATOM 730 O O . GLY A 1 97 ? 7.835 10.021 -19.001 1.00 98.62 97 GLY A O 1
ATOM 731 N N . ALA A 1 98 ? 8.431 11.290 -17.254 1.00 98.69 98 ALA A N 1
ATOM 732 C CA . ALA A 1 98 ? 9.823 11.424 -17.679 1.00 98.69 98 ALA A CA 1
ATOM 733 C C . ALA A 1 98 ? 10.569 10.074 -17.685 1.00 98.69 98 ALA A C 1
ATOM 735 O O . ALA A 1 98 ? 11.328 9.809 -18.619 1.00 98.69 98 ALA A O 1
ATOM 736 N N . ALA A 1 99 ? 10.330 9.210 -16.690 1.00 98.69 99 ALA A N 1
ATOM 737 C CA . ALA A 1 99 ? 10.890 7.857 -16.653 1.00 98.69 99 ALA A CA 1
ATOM 738 C C . ALA A 1 99 ? 10.387 6.993 -17.820 1.00 98.69 99 ALA A C 1
ATOM 740 O O . ALA A 1 99 ? 11.180 6.293 -18.447 1.00 98.69 99 ALA A O 1
ATOM 741 N N . LEU A 1 100 ? 9.096 7.083 -18.158 1.00 98.75 100 LEU A N 1
ATOM 742 C CA . LEU A 1 100 ? 8.518 6.401 -19.316 1.00 98.75 100 LEU A CA 1
ATOM 743 C C . LEU A 1 100 ? 9.134 6.894 -20.628 1.00 98.75 100 LEU A C 1
ATOM 745 O O . LEU A 1 100 ? 9.520 6.072 -21.454 1.00 98.75 100 LEU A O 1
ATOM 749 N N . CYS A 1 101 ? 9.282 8.209 -20.815 1.00 98.75 101 CYS A N 1
ATOM 750 C CA . CYS A 1 101 ? 9.938 8.771 -22.000 1.00 98.75 101 CYS A CA 1
ATOM 751 C C . CYS A 1 101 ? 11.380 8.264 -22.154 1.00 98.75 101 CYS A C 1
ATOM 753 O O . CYS A 1 101 ? 11.783 7.877 -23.248 1.00 98.75 101 CYS A O 1
ATOM 755 N N . GLU A 1 102 ? 12.150 8.240 -21.064 1.00 98.62 102 GLU A N 1
ATOM 756 C CA . GLU A 1 102 ? 13.515 7.708 -21.059 1.00 98.62 102 GLU A CA 1
ATOM 757 C C . GLU A 1 102 ? 13.545 6.213 -21.411 1.00 98.62 102 GLU A C 1
ATOM 759 O O . GLU A 1 102 ? 14.329 5.787 -22.261 1.00 98.62 102 GLU A O 1
ATOM 764 N N . PHE A 1 103 ? 12.669 5.422 -20.788 1.00 98.69 103 PHE A N 1
ATOM 765 C CA . PHE A 1 103 ? 12.536 3.996 -21.061 1.00 98.69 103 PHE A CA 1
ATOM 766 C C . PHE A 1 103 ? 12.168 3.727 -22.528 1.00 98.69 103 PHE A C 1
ATOM 768 O O . PHE A 1 103 ? 12.812 2.897 -23.168 1.00 98.69 103 PHE A O 1
ATOM 775 N N . PHE A 1 104 ? 11.185 4.440 -23.087 1.00 98.62 104 PHE A N 1
ATOM 776 C CA . PHE A 1 104 ? 10.779 4.262 -24.482 1.00 98.62 104 PHE A CA 1
ATOM 777 C C . PHE A 1 104 ? 11.865 4.703 -25.464 1.00 98.62 104 PHE A C 1
ATOM 779 O O . PHE A 1 104 ? 12.102 3.998 -26.442 1.00 98.62 104 PHE A O 1
ATOM 786 N N . ALA A 1 105 ? 12.594 5.786 -25.177 1.00 98.62 105 ALA A N 1
ATOM 787 C CA . ALA A 1 105 ? 13.741 6.188 -25.990 1.00 98.62 105 ALA A CA 1
ATOM 788 C C . ALA A 1 105 ? 14.831 5.098 -26.020 1.00 98.62 105 ALA A C 1
ATOM 790 O O . ALA A 1 105 ? 15.385 4.798 -27.081 1.00 98.62 105 ALA A O 1
ATOM 791 N N . TRP A 1 106 ? 15.113 4.459 -24.877 1.00 98.38 106 TRP A N 1
ATOM 792 C CA . TRP A 1 106 ? 15.997 3.290 -24.841 1.00 98.38 106 TRP A CA 1
ATOM 793 C C . TRP A 1 106 ? 15.411 2.124 -25.649 1.00 98.38 106 TRP A C 1
ATOM 795 O O . TRP A 1 106 ? 16.115 1.570 -26.496 1.00 98.38 106 TRP A O 1
ATOM 805 N N . LEU A 1 107 ? 14.140 1.775 -25.432 1.00 98.12 107 LEU A N 1
ATOM 806 C CA . LEU A 1 107 ? 13.492 0.637 -26.082 1.00 98.12 107 LEU A CA 1
ATOM 807 C C . LEU A 1 107 ? 13.535 0.761 -27.609 1.00 98.12 107 LEU A C 1
ATOM 809 O O . LEU A 1 107 ? 13.928 -0.187 -28.283 1.00 98.12 107 LEU A O 1
ATOM 813 N N . GLU A 1 108 ? 13.209 1.935 -28.153 1.00 97.88 108 GLU A N 1
ATOM 814 C CA . GLU A 1 108 ? 13.298 2.225 -29.590 1.00 97.88 108 GLU A CA 1
ATOM 815 C C . GLU A 1 108 ? 14.727 2.071 -30.123 1.00 97.88 108 GLU A C 1
ATOM 817 O O . GLU A 1 108 ? 14.936 1.542 -31.216 1.00 97.88 108 GLU A O 1
ATOM 822 N N . SER A 1 109 ? 15.726 2.496 -29.345 1.00 97.56 109 SER A N 1
ATOM 823 C CA . SER A 1 109 ? 17.134 2.393 -29.737 1.00 97.56 109 SER A CA 1
ATOM 824 C C . SER A 1 109 ? 17.665 0.953 -29.734 1.00 97.56 109 SER A C 1
ATOM 826 O O . SER A 1 109 ? 18.528 0.627 -30.553 1.00 97.56 109 SER A O 1
ATOM 828 N N . ALA A 1 110 ? 17.146 0.102 -28.844 1.00 97.31 110 ALA A N 1
ATOM 829 C CA . ALA A 1 110 ? 17.549 -1.293 -28.669 1.00 97.31 110 ALA A CA 1
ATOM 830 C C . ALA A 1 110 ? 16.753 -2.259 -29.566 1.00 97.31 110 ALA A C 1
ATOM 832 O O . ALA A 1 110 ? 17.209 -3.372 -29.853 1.00 97.31 110 ALA A O 1
ATOM 833 N N . TRP A 1 111 ? 15.571 -1.845 -30.031 1.00 93.38 111 TRP A N 1
ATOM 834 C CA . TRP A 1 111 ? 14.661 -2.685 -30.804 1.00 93.38 111 TRP A CA 1
ATOM 835 C C . TRP A 1 111 ? 15.315 -3.237 -32.074 1.00 93.38 111 TRP A C 1
ATOM 837 O O . TRP A 1 111 ? 15.825 -2.501 -32.920 1.00 93.38 111 TRP A O 1
ATOM 847 N N . GLY A 1 112 ? 15.303 -4.565 -32.217 1.00 93.81 112 GLY A N 1
ATOM 848 C CA . GLY A 1 112 ? 15.925 -5.261 -33.349 1.00 93.81 112 GLY A CA 1
ATOM 849 C C . GLY A 1 112 ? 17.459 -5.236 -33.355 1.00 93.81 112 GLY A C 1
ATOM 850 O O . GLY A 1 112 ? 18.062 -5.735 -34.303 1.00 93.81 112 GLY A O 1
ATOM 851 N N . ARG A 1 113 ? 18.093 -4.674 -32.317 1.00 96.69 113 ARG A N 1
ATOM 852 C CA . ARG A 1 113 ? 19.554 -4.631 -32.140 1.00 96.69 113 ARG A CA 1
ATOM 853 C C . ARG A 1 113 ? 20.027 -5.492 -30.976 1.00 96.69 113 ARG A C 1
ATOM 855 O O . ARG A 1 113 ? 21.122 -6.040 -31.031 1.00 96.69 113 ARG A O 1
ATOM 862 N N . GLU A 1 114 ? 19.195 -5.630 -29.951 1.00 95.81 114 GLU A N 1
ATOM 863 C CA . GLU A 1 114 ? 19.474 -6.406 -28.746 1.00 95.81 114 GLU A CA 1
ATOM 864 C C . GLU A 1 114 ? 18.356 -7.424 -28.492 1.00 95.81 114 GLU A C 1
ATOM 866 O O . GLU A 1 114 ? 17.222 -7.265 -28.953 1.00 95.81 114 GLU A O 1
ATOM 871 N N . ARG A 1 115 ? 18.667 -8.488 -27.741 1.00 94.81 115 ARG A N 1
ATOM 872 C CA . ARG A 1 115 ? 17.635 -9.390 -27.223 1.00 94.81 115 ARG A CA 1
ATOM 873 C C . ARG A 1 115 ? 16.946 -8.705 -26.048 1.00 94.81 115 ARG A C 1
ATOM 875 O O . ARG A 1 115 ? 17.600 -8.379 -25.065 1.00 94.81 115 ARG A O 1
ATOM 882 N N . ILE A 1 116 ? 15.631 -8.559 -26.143 1.00 96.38 116 ILE A N 1
ATOM 883 C CA . ILE A 1 116 ? 14.788 -7.962 -25.108 1.00 96.38 116 ILE A CA 1
ATOM 884 C C . ILE A 1 116 ? 13.786 -9.022 -24.659 1.00 96.38 116 ILE A C 1
ATOM 886 O O . ILE A 1 116 ? 13.111 -9.628 -25.493 1.00 96.38 116 ILE A O 1
ATOM 890 N N . THR A 1 117 ? 13.716 -9.269 -23.355 1.00 96.25 117 THR A N 1
ATOM 891 C CA . THR A 1 117 ? 12.692 -10.118 -22.734 1.00 96.25 117 THR A CA 1
ATOM 892 C C . THR A 1 117 ? 11.732 -9.263 -21.913 1.00 96.25 117 THR A C 1
ATOM 894 O O . THR A 1 117 ? 11.986 -8.085 -21.670 1.00 96.25 117 THR A O 1
ATOM 897 N N . GLU A 1 118 ? 10.631 -9.852 -21.456 1.00 97.06 118 GLU A N 1
ATOM 898 C CA . GLU A 1 118 ? 9.709 -9.195 -20.523 1.00 97.06 118 GLU A CA 1
ATOM 899 C C . GLU A 1 118 ? 10.411 -8.785 -19.215 1.00 97.06 118 GLU A C 1
ATOM 901 O O . GLU A 1 118 ? 10.162 -7.693 -18.712 1.00 97.06 118 GLU A O 1
ATOM 906 N N . LEU A 1 119 ? 11.366 -9.590 -18.727 1.00 97.06 119 LEU A N 1
ATOM 907 C CA . LEU A 1 119 ? 12.224 -9.220 -17.595 1.00 97.06 119 LEU A CA 1
ATOM 908 C C . LEU A 1 119 ? 13.104 -8.006 -17.911 1.00 97.06 119 LEU A C 1
ATOM 910 O O . LEU A 1 119 ? 13.187 -7.087 -17.104 1.00 97.06 119 LEU A O 1
ATOM 914 N N . THR A 1 120 ? 13.694 -7.940 -19.113 1.00 96.94 120 THR A N 1
ATOM 915 C CA . THR A 1 120 ? 14.466 -6.757 -19.532 1.00 96.94 120 THR A CA 1
ATOM 916 C C . THR A 1 120 ? 13.606 -5.491 -19.501 1.00 96.94 120 THR A C 1
ATOM 918 O O . THR A 1 120 ? 14.098 -4.424 -19.140 1.00 96.94 120 THR A O 1
ATOM 921 N N . ILE A 1 121 ? 12.325 -5.588 -19.876 1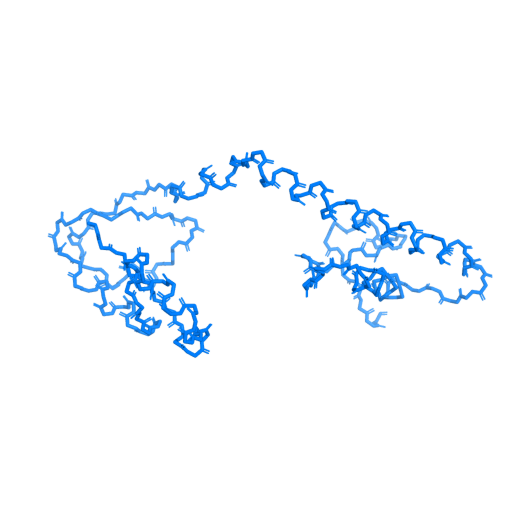.00 97.50 121 ILE A N 1
ATOM 922 C CA . ILE A 1 121 ? 11.392 -4.456 -19.808 1.00 97.50 121 ILE A CA 1
ATOM 923 C C . ILE A 1 121 ? 11.187 -3.999 -18.360 1.00 97.50 121 ILE A C 1
ATOM 925 O O . ILE A 1 121 ? 11.291 -2.800 -18.100 1.00 97.50 121 ILE A O 1
ATOM 929 N N . ASP A 1 122 ? 10.932 -4.928 -17.434 1.00 97.31 122 ASP A N 1
ATOM 930 C CA . ASP A 1 122 ? 10.771 -4.611 -16.011 1.00 97.31 122 ASP A CA 1
ATOM 931 C C . ASP A 1 122 ? 12.028 -3.946 -15.434 1.00 97.31 122 ASP A C 1
ATOM 933 O O . ASP A 1 122 ? 11.958 -2.841 -14.895 1.00 97.31 122 ASP A O 1
ATOM 937 N N . GLU A 1 123 ? 13.200 -4.549 -15.642 1.00 97.25 123 GLU A N 1
ATOM 938 C CA . GLU A 1 123 ? 14.483 -4.027 -15.160 1.00 97.25 123 GLU A CA 1
ATOM 939 C C . GLU A 1 123 ? 14.760 -2.609 -15.676 1.00 97.25 123 GLU A C 1
ATOM 941 O O . GLU A 1 123 ? 15.133 -1.710 -14.917 1.00 97.25 123 GLU A O 1
ATOM 946 N N . LYS A 1 124 ? 14.573 -2.377 -16.981 1.00 98.25 124 LYS A N 1
ATOM 947 C CA . LYS A 1 124 ? 14.890 -1.090 -17.616 1.00 98.25 124 LYS A CA 1
ATOM 948 C C . LYS A 1 124 ? 13.916 0.004 -17.204 1.00 98.25 124 LYS A C 1
ATOM 950 O O . LYS A 1 124 ? 14.354 1.130 -16.951 1.00 98.25 124 LYS A O 1
ATOM 955 N N . LEU A 1 125 ? 12.624 -0.311 -17.121 1.00 98.50 125 LEU A N 1
ATOM 956 C CA . LEU A 1 125 ? 11.611 0.639 -16.673 1.00 98.50 125 LEU A CA 1
ATOM 957 C C . LEU A 1 125 ? 11.783 0.970 -15.186 1.00 98.50 125 LEU A C 1
ATOM 959 O O . LEU A 1 125 ? 11.749 2.143 -14.811 1.00 98.50 125 LEU A O 1
ATOM 963 N N . THR A 1 126 ? 12.030 -0.038 -14.350 1.00 98.38 126 THR A N 1
ATOM 964 C CA . THR A 1 126 ? 12.290 0.148 -12.918 1.00 98.38 126 THR A CA 1
ATOM 965 C C . THR A 1 126 ? 13.527 1.009 -12.697 1.00 98.38 126 THR A C 1
ATOM 967 O O . THR A 1 126 ? 13.448 2.004 -11.982 1.00 98.38 126 THR A O 1
ATOM 970 N N . ALA A 1 127 ? 14.625 0.747 -13.409 1.00 98.50 127 ALA A N 1
ATOM 971 C CA . ALA A 1 127 ? 15.822 1.578 -13.319 1.00 98.50 127 ALA A CA 1
ATOM 972 C C . ALA A 1 127 ? 15.563 3.039 -13.745 1.00 98.50 127 ALA A C 1
ATOM 974 O O . ALA A 1 127 ? 16.129 3.966 -13.162 1.00 98.50 127 ALA A O 1
ATOM 975 N N . ALA A 1 128 ? 14.724 3.279 -14.762 1.00 98.62 128 ALA A N 1
ATOM 976 C CA . ALA A 1 128 ? 14.343 4.637 -15.168 1.00 98.62 128 ALA A CA 1
ATOM 977 C C . ALA A 1 128 ? 13.534 5.369 -14.083 1.00 98.62 128 ALA A C 1
ATOM 979 O O . ALA A 1 128 ? 13.738 6.570 -13.866 1.00 98.62 128 ALA A O 1
ATOM 980 N N . ARG A 1 129 ? 12.663 4.642 -13.370 1.00 98.62 129 ARG A N 1
ATOM 981 C CA . ARG A 1 129 ? 11.904 5.149 -12.218 1.00 98.62 129 ARG A CA 1
ATOM 982 C C . ARG A 1 129 ? 12.787 5.411 -11.002 1.00 98.62 129 ARG A C 1
ATOM 984 O O . ARG A 1 129 ? 12.649 6.463 -10.393 1.00 98.62 129 ARG A O 1
ATOM 991 N N . GLU A 1 130 ? 13.737 4.529 -10.702 1.00 98.38 130 GLU A N 1
ATOM 992 C CA . GLU A 1 130 ? 14.697 4.686 -9.595 1.00 98.38 130 GLU A CA 1
ATOM 993 C C . GLU A 1 130 ? 15.554 5.951 -9.708 1.00 98.38 130 GLU A C 1
ATOM 995 O O . GLU A 1 130 ? 15.967 6.521 -8.702 1.00 98.38 130 GLU A O 1
ATOM 1000 N N . ARG A 1 131 ? 15.803 6.427 -10.934 1.00 98.12 131 ARG A N 1
ATOM 1001 C CA . ARG A 1 131 ? 16.521 7.687 -11.181 1.00 98.12 131 ARG A CA 1
ATOM 1002 C C . ARG A 1 131 ? 15.685 8.940 -10.906 1.00 98.12 131 ARG A C 1
ATOM 1004 O O . ARG A 1 131 ? 16.234 10.042 -10.946 1.00 98.12 131 ARG A O 1
ATOM 1011 N N . ARG A 1 132 ? 14.372 8.815 -10.693 1.00 98.31 132 ARG A N 1
ATOM 1012 C CA . ARG A 1 132 ? 13.494 9.960 -10.431 1.00 98.31 132 ARG A CA 1
ATOM 1013 C C . ARG A 1 132 ? 13.658 10.442 -8.983 1.00 98.31 132 ARG A C 1
ATOM 1015 O O . ARG A 1 132 ? 13.845 9.619 -8.087 1.00 98.31 132 ARG A O 1
ATOM 1022 N N . PRO A 1 133 ? 13.576 11.761 -8.727 1.00 97.88 133 PRO A N 1
ATOM 1023 C CA . PRO A 1 133 ? 13.569 12.274 -7.362 1.00 97.88 133 PRO A CA 1
ATOM 1024 C C . PRO A 1 133 ? 12.389 11.689 -6.578 1.00 97.88 133 PRO A C 1
ATOM 1026 O O . PRO A 1 133 ? 11.323 11.447 -7.144 1.00 97.88 133 PRO A O 1
ATOM 1029 N N . ASP A 1 134 ? 12.598 11.472 -5.280 1.00 97.00 134 ASP A N 1
ATOM 1030 C CA . ASP A 1 134 ? 11.601 10.949 -4.337 1.00 97.00 134 ASP A CA 1
ATOM 1031 C C . ASP A 1 134 ? 11.042 9.549 -4.677 1.00 97.00 134 ASP A C 1
ATOM 1033 O O . ASP A 1 134 ? 10.029 9.128 -4.113 1.00 97.00 134 ASP A O 1
ATOM 1037 N N . TYR A 1 135 ? 11.702 8.789 -5.563 1.00 97.94 135 TYR A N 1
ATOM 1038 C CA . TYR A 1 135 ? 11.374 7.380 -5.777 1.00 97.94 135 TYR A CA 1
ATOM 1039 C C . TYR A 1 135 ? 11.579 6.575 -4.486 1.00 97.94 135 TYR A C 1
ATOM 1041 O O . TYR A 1 135 ? 12.628 6.651 -3.846 1.00 97.94 135 TYR A O 1
ATOM 1049 N N . VAL A 1 136 ? 10.577 5.769 -4.128 1.00 97.50 136 VAL A N 1
ATOM 1050 C CA . VAL A 1 136 ? 10.621 4.879 -2.956 1.00 97.50 136 VAL A CA 1
ATOM 1051 C C . VAL A 1 136 ? 10.729 3.421 -3.393 1.00 97.50 136 VAL A C 1
ATOM 1053 O O . VAL A 1 136 ? 11.631 2.703 -2.974 1.00 97.50 136 VAL A O 1
ATOM 1056 N N . SER A 1 137 ? 9.775 2.974 -4.207 1.00 97.38 137 SER A N 1
ATOM 1057 C CA . SER A 1 137 ? 9.673 1.606 -4.720 1.00 97.38 137 SER A CA 1
ATOM 1058 C C . SER A 1 137 ? 8.611 1.550 -5.819 1.00 97.38 137 SER A C 1
ATOM 1060 O O . SER A 1 137 ? 7.825 2.492 -5.971 1.00 97.38 137 SER A O 1
ATOM 1062 N N . LEU A 1 138 ? 8.535 0.431 -6.538 1.00 97.06 138 LEU A N 1
ATOM 1063 C CA . LEU A 1 138 ? 7.392 0.128 -7.392 1.00 97.06 138 LEU A CA 1
ATOM 1064 C C . LEU A 1 138 ? 6.103 0.038 -6.563 1.00 97.06 138 LEU A C 1
ATOM 1066 O O . LEU A 1 138 ? 6.076 -0.561 -5.490 1.00 97.06 138 LEU A O 1
ATOM 1070 N N . SER A 1 139 ? 5.010 0.598 -7.085 1.00 96.69 139 SER A N 1
ATOM 1071 C CA . SER A 1 139 ? 3.688 0.479 -6.455 1.00 96.69 139 SER A CA 1
ATOM 1072 C C . SER A 1 139 ? 3.083 -0.923 -6.609 1.00 96.69 139 SER A C 1
ATOM 1074 O O . SER A 1 139 ? 2.247 -1.320 -5.798 1.00 96.69 139 SER A O 1
ATOM 1076 N N . PHE A 1 140 ? 3.506 -1.660 -7.639 1.00 96.38 140 PHE A N 1
ATOM 1077 C CA . PHE A 1 140 ? 3.251 -3.078 -7.898 1.00 96.38 140 PHE A CA 1
ATOM 1078 C C . PHE A 1 140 ? 4.252 -3.585 -8.954 1.00 96.38 140 PHE A C 1
ATOM 1080 O O . PHE A 1 140 ? 4.898 -2.779 -9.625 1.00 96.38 140 PHE A O 1
ATOM 1087 N N . ASN A 1 141 ? 4.372 -4.905 -9.116 1.00 92.81 141 ASN A N 1
ATOM 1088 C CA . ASN A 1 141 ? 5.271 -5.502 -10.111 1.00 92.81 141 ASN A CA 1
ATOM 1089 C C . ASN A 1 141 ? 4.910 -5.049 -11.532 1.00 92.81 141 ASN A C 1
ATOM 1091 O O . ASN A 1 141 ? 3.735 -5.053 -11.905 1.00 92.81 141 ASN A O 1
ATOM 1095 N N . THR A 1 142 ? 5.908 -4.714 -12.349 1.00 96.25 142 THR A N 1
ATOM 1096 C CA . THR A 1 142 ? 5.672 -4.356 -13.750 1.00 96.25 142 THR A CA 1
ATOM 1097 C C . THR A 1 142 ? 5.025 -5.522 -14.494 1.00 96.25 142 THR A C 1
ATOM 1099 O O . THR A 1 142 ? 5.514 -6.650 -14.468 1.00 96.25 142 THR A O 1
ATOM 1102 N N . ILE A 1 143 ? 3.933 -5.240 -15.203 1.00 97.31 143 ILE A N 1
ATOM 1103 C CA . ILE A 1 143 ? 3.300 -6.200 -16.109 1.00 97.31 143 ILE A CA 1
ATOM 1104 C C . ILE A 1 143 ? 3.886 -5.964 -17.501 1.00 97.31 143 ILE A C 1
ATOM 1106 O O . ILE A 1 143 ? 3.393 -5.138 -18.268 1.00 97.31 143 ILE A O 1
ATOM 1110 N N . ALA A 1 144 ? 4.975 -6.665 -17.806 1.00 96.56 144 ALA A N 1
ATOM 1111 C CA . ALA A 1 144 ? 5.560 -6.724 -19.139 1.00 96.56 144 ALA A CA 1
ATOM 1112 C C . ALA A 1 144 ? 5.126 -8.036 -19.794 1.00 96.56 144 ALA A C 1
ATOM 1114 O O . ALA A 1 144 ? 5.525 -9.099 -19.338 1.00 96.56 144 ALA A O 1
ATOM 1115 N N . ALA A 1 145 ? 4.281 -7.965 -20.822 1.00 96.00 145 ALA A N 1
ATOM 1116 C CA . ALA A 1 145 ? 3.672 -9.141 -21.433 1.00 96.00 145 ALA A CA 1
ATOM 1117 C C . ALA A 1 145 ? 3.756 -9.082 -22.966 1.00 96.00 145 ALA A C 1
ATOM 1119 O O . ALA A 1 145 ? 3.382 -8.082 -23.583 1.00 96.00 145 ALA A O 1
ATOM 1120 N N . PHE A 1 146 ? 4.220 -10.162 -23.587 1.00 94.62 146 PHE A N 1
ATOM 1121 C CA . PHE A 1 146 ? 4.422 -10.303 -25.021 1.00 94.62 146 PHE A CA 1
ATOM 1122 C C . PHE A 1 146 ? 3.591 -11.459 -25.594 1.00 94.62 146 PHE A C 1
ATOM 1124 O O . PHE A 1 146 ? 3.538 -12.562 -25.052 1.00 94.62 146 PHE A O 1
ATOM 1131 N N . ASN A 1 147 ? 2.956 -11.216 -26.744 1.00 95.50 147 ASN A N 1
ATOM 1132 C CA . ASN A 1 147 ? 2.132 -12.193 -27.459 1.00 95.50 147 ASN A CA 1
ATOM 1133 C C . ASN A 1 147 ? 1.062 -12.846 -26.551 1.00 95.50 147 ASN A C 1
ATOM 1135 O O . ASN A 1 147 ? 0.237 -12.133 -25.982 1.00 95.50 147 ASN A O 1
ATOM 1139 N N . ALA A 1 148 ? 1.068 -14.177 -26.394 1.00 96.25 148 ALA A N 1
ATOM 1140 C CA . ALA A 1 148 ? 0.078 -14.908 -25.602 1.00 96.25 148 ALA A CA 1
ATOM 1141 C C . ALA A 1 148 ? 0.061 -14.481 -24.125 1.00 96.25 148 ALA A C 1
ATOM 1143 O O . ALA A 1 148 ? -0.997 -14.517 -23.496 1.00 96.25 148 ALA A O 1
ATOM 1144 N N . ASN A 1 149 ? 1.191 -14.001 -23.596 1.00 96.31 149 ASN A N 1
ATOM 1145 C CA . ASN A 1 149 ? 1.261 -13.502 -22.225 1.00 96.31 149 ASN A CA 1
ATOM 1146 C C . ASN A 1 149 ? 0.387 -12.256 -22.030 1.00 96.31 149 ASN A C 1
ATOM 1148 O O . ASN A 1 149 ? -0.189 -12.062 -20.963 1.00 96.31 149 ASN A O 1
ATOM 1152 N N . GLY A 1 150 ? 0.200 -11.453 -23.085 1.00 95.62 150 GLY A N 1
ATOM 1153 C CA . GLY A 1 150 ? -0.651 -10.260 -23.065 1.00 95.62 150 GLY A CA 1
ATOM 1154 C C . GLY A 1 150 ? -2.143 -10.552 -22.877 1.00 95.62 150 GLY A C 1
ATOM 1155 O O . GLY A 1 150 ? -2.912 -9.636 -22.595 1.00 95.62 150 GLY A O 1
ATOM 1156 N N . ALA A 1 151 ? -2.568 -11.814 -22.994 1.00 95.94 151 ALA A N 1
ATOM 1157 C CA . ALA A 1 151 ? -3.941 -12.223 -22.707 1.00 95.94 151 ALA A CA 1
ATOM 1158 C C . ALA A 1 151 ? -4.231 -12.371 -21.197 1.00 95.94 151 ALA A C 1
ATOM 1160 O O . ALA A 1 151 ? -5.388 -12.563 -20.822 1.00 95.94 151 ALA A O 1
ATOM 1161 N N . MET A 1 152 ? -3.214 -12.295 -20.328 1.00 95.19 152 MET A N 1
ATOM 1162 C CA . MET A 1 152 ? -3.334 -12.500 -18.881 1.00 95.19 152 MET A CA 1
ATOM 1163 C C . MET A 1 152 ? -3.252 -11.163 -18.112 1.00 95.19 152 MET A C 1
ATOM 1165 O O . MET A 1 152 ? -2.171 -10.584 -18.014 1.00 95.19 152 MET A O 1
ATOM 1169 N N . PRO A 1 153 ? -4.350 -10.678 -17.492 1.00 92.62 153 PRO A N 1
ATOM 1170 C CA . PRO A 1 153 ? -4.379 -9.366 -16.827 1.00 92.62 153 PRO A CA 1
ATOM 1171 C C . PRO A 1 153 ? -3.402 -9.191 -15.657 1.00 92.62 153 PRO A C 1
ATOM 1173 O O . PRO A 1 153 ? -2.998 -8.073 -15.363 1.00 92.62 153 PRO A O 1
ATOM 1176 N N . HIS A 1 154 ? -3.041 -10.285 -14.984 1.00 95.00 154 HIS A N 1
ATOM 1177 C CA . HIS A 1 154 ? -2.108 -10.303 -13.851 1.00 95.00 154 HIS A CA 1
ATOM 1178 C C . HIS A 1 154 ? -0.856 -11.127 -14.171 1.00 95.00 154 HIS A C 1
ATOM 1180 O O . HIS A 1 154 ? -0.328 -11.818 -13.301 1.00 95.00 154 HIS A O 1
ATOM 1186 N N . TYR A 1 155 ? -0.418 -11.107 -15.434 1.00 95.75 155 TYR A N 1
ATOM 1187 C CA . TYR A 1 155 ? 0.819 -11.764 -15.832 1.00 95.75 155 TYR A CA 1
ATOM 1188 C C . TYR A 1 155 ? 2.012 -11.222 -15.044 1.00 95.75 155 TYR A C 1
ATOM 1190 O O . TYR A 1 155 ? 2.133 -10.017 -14.818 1.00 95.75 155 TYR A O 1
ATOM 1198 N N . HIS A 1 156 ? 2.907 -12.128 -14.671 1.00 93.25 156 HIS A N 1
ATOM 1199 C CA . HIS A 1 156 ? 4.184 -11.801 -14.071 1.00 93.25 156 HIS A CA 1
ATOM 1200 C C . HIS A 1 156 ? 5.257 -12.623 -14.774 1.00 93.25 156 HIS A C 1
ATOM 1202 O O . HIS A 1 156 ? 5.180 -13.850 -14.783 1.00 93.25 156 HIS A O 1
ATOM 1208 N N . ALA A 1 157 ? 6.220 -11.931 -15.380 1.00 92.31 157 ALA A N 1
ATOM 1209 C CA . ALA A 1 157 ? 7.342 -12.573 -16.039 1.00 92.31 157 ALA A CA 1
ATOM 1210 C C . ALA A 1 157 ? 8.256 -13.237 -15.003 1.00 92.31 157 ALA A C 1
ATOM 1212 O O . ALA A 1 157 ? 8.555 -12.656 -13.960 1.00 92.31 157 ALA A O 1
ATOM 1213 N N . THR A 1 158 ? 8.711 -14.443 -15.319 1.00 91.56 158 THR A N 1
ATOM 1214 C CA . THR A 1 158 ? 9.688 -15.211 -14.544 1.00 91.56 158 THR A CA 1
ATOM 1215 C C . THR A 1 158 ? 10.944 -15.452 -15.378 1.00 91.56 158 THR A C 1
ATOM 1217 O O . THR A 1 158 ? 10.988 -15.099 -16.554 1.00 91.56 158 THR A O 1
ATOM 1220 N N . GLU A 1 159 ? 11.991 -16.017 -14.771 1.00 86.62 159 GLU A N 1
ATOM 1221 C CA . GLU A 1 159 ? 13.215 -16.400 -15.498 1.00 86.62 159 GLU A CA 1
ATOM 1222 C C . GLU A 1 159 ? 12.988 -17.533 -16.515 1.00 86.62 159 GLU A C 1
ATOM 1224 O O . GLU A 1 159 ? 13.745 -17.643 -17.482 1.00 86.62 159 GLU A O 1
ATOM 1229 N N . GLU A 1 160 ? 11.961 -18.356 -16.282 1.00 63.19 160 GLU A N 1
ATOM 1230 C CA . GLU A 1 160 ? 11.451 -19.394 -17.193 1.00 63.19 160 GLU A CA 1
ATOM 1231 C C . GLU A 1 160 ? 10.676 -18.788 -18.369 1.00 63.19 160 GLU A C 1
ATOM 1233 O O . GLU A 1 160 ? 10.930 -19.220 -19.521 1.00 63.19 160 GLU A O 1
#

pLDDT: mean 96.36, std 4.02, range [63.19, 98.75]

Foldseek 3Di:
DAAEDADQVVVADPVNVVVCVVVRYHYDHNVCLLVVQLPPDQQAEDEDAPVPDDVVSVVSHDPNHHYDYDDDPVVVVVVDDDPVRVVVVVVLVVLLVQLVVVLVVVCVVCPPPDDADLVNSQVSSQVSQVPGPPRDHDPDRDQRADDPRVVDPPRDDDPD

Sequence (160 aa):
QQATLFVALSKVDAELRAVLERDGVTLRDYREVADALRTVPSGASLLVDPARVTSGLLDNLDSAVKLVEGLNPTTLAKSQKSEADAQHIRKAMEQDGAALCEFFAWLESAWGRERITELTIDEKLTAARERRPDYVSLSFNTIAAFNANGAMPHYHATEE